Protein AF-A0A9E0RTX2-F1 (afdb_monomer_lite)

Secondary structure (DSSP, 8-state):
-HHHHHHHGGGHHHHHHHHHHHTSHHHHHHHHHHHHHHHHHHHHHTT----SHHHHHHHHHHHHHHHHHHHHHHH---HHHHHHHHHHHHHHHHHHHHHHHHHHHHHHHHHT-PPPPP-

Structure (mmCIF, N/CA/C/O backbone):
data_AF-A0A9E0RTX2-F1
#
_entry.id   AF-A0A9E0RTX2-F1
#
loop_
_atom_site.group_PDB
_atom_site.id
_atom_site.type_symbol
_atom_site.label_atom_id
_atom_site.label_alt_id
_atom_site.label_comp_id
_atom_site.label_asym_id
_atom_site.label_entity_id
_atom_site.label_seq_id
_atom_site.pdbx_PDB_ins_code
_atom_site.Cartn_x
_atom_site.Cartn_y
_atom_site.Cartn_z
_atom_site.occupancy
_atom_site.B_iso_or_equiv
_atom_site.auth_seq_id
_atom_site.auth_comp_id
_atom_site.auth_asym_id
_atom_site.auth_atom_id
_atom_site.pdbx_PDB_model_num
ATOM 1 N N . LEU A 1 1 ? -2.091 -9.284 0.863 1.00 85.94 1 LEU A N 1
ATOM 2 C CA . LEU A 1 1 ? -1.170 -8.325 0.191 1.00 85.94 1 LEU A CA 1
ATOM 3 C C . LEU A 1 1 ? -0.404 -8.941 -0.977 1.00 85.94 1 LEU A C 1
ATOM 5 O O . LEU A 1 1 ? -0.643 -8.514 -2.095 1.00 85.94 1 LEU A O 1
ATOM 9 N N . LYS A 1 2 ? 0.472 -9.936 -0.769 1.00 89.88 2 LYS A N 1
ATOM 10 C CA . LYS A 1 2 ? 1.251 -10.551 -1.866 1.00 89.88 2 LYS A CA 1
ATOM 11 C C . LYS A 1 2 ? 0.380 -11.098 -3.002 1.00 89.88 2 LYS A C 1
ATOM 13 O O . LYS A 1 2 ? 0.618 -10.783 -4.159 1.00 89.88 2 LYS A O 1
ATOM 18 N N . ALA A 1 3 ? -0.671 -11.845 -2.659 1.00 90.06 3 ALA A N 1
ATOM 19 C CA . ALA A 1 3 ? -1.628 -12.367 -3.636 1.00 90.06 3 ALA A CA 1
ATOM 20 C C . ALA A 1 3 ? -2.291 -11.250 -4.463 1.00 90.06 3 ALA A C 1
ATOM 22 O O . ALA A 1 3 ? -2.395 -11.354 -5.680 1.00 90.06 3 ALA A O 1
ATOM 23 N N . TRP A 1 4 ? -2.659 -10.145 -3.810 1.00 90.88 4 TRP A N 1
ATOM 24 C CA . TRP A 1 4 ? -3.208 -8.968 -4.480 1.00 90.88 4 TRP A CA 1
ATOM 25 C C . TRP A 1 4 ? -2.196 -8.314 -5.435 1.00 90.88 4 TRP A C 1
ATOM 27 O O . TRP A 1 4 ? -2.550 -8.019 -6.569 1.00 90.88 4 TRP A O 1
ATOM 37 N N . LEU A 1 5 ? -0.926 -8.157 -5.036 1.00 92.44 5 LEU A N 1
ATOM 38 C CA . LEU A 1 5 ? 0.123 -7.648 -5.935 1.00 92.44 5 LEU A CA 1
ATOM 39 C C . LEU A 1 5 ? 0.334 -8.562 -7.148 1.00 92.44 5 LEU A C 1
ATOM 41 O O . LEU A 1 5 ? 0.427 -8.073 -8.268 1.00 92.44 5 LEU A O 1
ATOM 45 N N . LYS A 1 6 ? 0.334 -9.884 -6.938 1.00 91.50 6 LYS A N 1
ATOM 46 C CA . LYS A 1 6 ? 0.452 -10.868 -8.022 1.00 91.50 6 LYS A CA 1
ATOM 47 C C . LYS A 1 6 ? -0.703 -10.757 -9.023 1.00 91.50 6 LYS A C 1
ATOM 49 O O . LYS A 1 6 ? -0.474 -10.839 -10.224 1.00 91.50 6 LYS A O 1
ATOM 54 N N . ALA A 1 7 ? -1.923 -10.504 -8.549 1.00 92.12 7 ALA A N 1
ATOM 55 C CA . ALA A 1 7 ? -3.081 -10.272 -9.415 1.00 92.12 7 ALA A CA 1
ATOM 56 C C . ALA A 1 7 ? -2.967 -8.976 -10.246 1.00 92.12 7 ALA A C 1
ATOM 58 O O . ALA A 1 7 ? -3.553 -8.875 -11.322 1.00 92.12 7 ALA A O 1
ATOM 59 N N . LEU A 1 8 ? -2.199 -7.989 -9.775 1.00 93.06 8 LEU A N 1
ATOM 60 C CA . LEU A 1 8 ? -1.959 -6.731 -10.486 1.00 93.06 8 LEU A CA 1
ATOM 61 C C . LEU A 1 8 ? -0.824 -6.804 -11.512 1.00 93.06 8 LEU A C 1
ATOM 63 O O . LEU A 1 8 ? -0.689 -5.880 -12.315 1.00 93.06 8 LEU A O 1
ATOM 67 N N . GLU A 1 9 ? -0.021 -7.868 -11.511 1.00 93.44 9 GLU A N 1
ATOM 68 C CA . GLU A 1 9 ? 1.162 -8.002 -12.368 1.00 93.44 9 GLU A CA 1
ATOM 69 C C . GLU A 1 9 ? 0.880 -7.780 -13.867 1.00 93.44 9 GLU A C 1
ATOM 71 O O . GLU A 1 9 ? 1.624 -7.010 -14.483 1.00 93.44 9 GLU A O 1
ATOM 76 N N . PRO A 1 10 ? -0.218 -8.309 -14.452 1.00 95.25 10 PRO A N 1
ATOM 77 C CA . PRO A 1 10 ? -0.558 -8.051 -15.856 1.00 95.25 10 PRO A CA 1
ATOM 78 C C . PRO A 1 10 ? -0.850 -6.573 -16.159 1.00 95.25 10 PRO A C 1
ATOM 80 O O . PRO A 1 10 ? -0.684 -6.118 -17.285 1.00 95.25 10 PRO A O 1
ATOM 83 N N . ASN A 1 11 ? -1.263 -5.801 -15.148 1.00 94.56 11 ASN A N 1
ATOM 84 C CA . ASN A 1 11 ? -1.743 -4.422 -15.276 1.00 94.56 11 ASN A CA 1
ATOM 85 C C . ASN A 1 11 ? -0.791 -3.395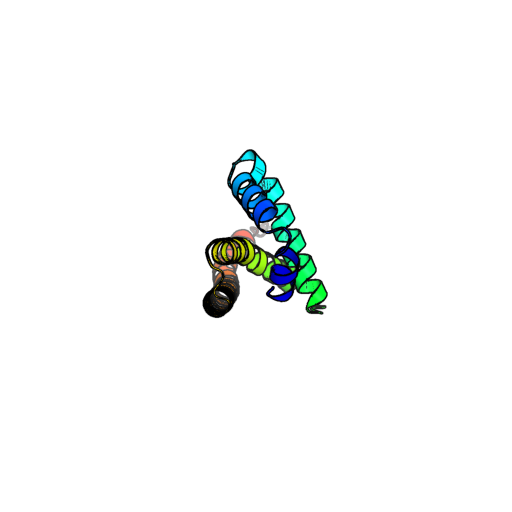 -14.641 1.00 94.56 11 ASN A C 1
ATOM 87 O O . ASN A 1 11 ? -1.189 -2.281 -14.292 1.00 94.56 11 ASN A O 1
ATOM 91 N N . ARG A 1 12 ? 0.487 -3.743 -14.482 1.00 93.38 12 ARG A N 1
ATOM 92 C CA . ARG A 1 12 ? 1.473 -2.941 -13.744 1.00 93.38 12 ARG A CA 1
ATOM 93 C C . ARG A 1 12 ? 1.631 -1.503 -14.242 1.00 93.38 12 ARG A C 1
ATOM 95 O O . ARG A 1 12 ? 1.753 -0.582 -13.436 1.00 93.38 12 ARG A O 1
ATOM 102 N N . GLU A 1 13 ? 1.580 -1.290 -15.553 1.00 93.75 13 GLU A N 1
ATOM 103 C CA . GLU A 1 13 ? 1.661 0.054 -16.139 1.00 93.75 13 GLU A CA 1
ATOM 104 C C . GLU A 1 13 ? 0.403 0.889 -15.853 1.00 93.75 13 GLU A C 1
ATOM 106 O O . GLU A 1 13 ? 0.489 2.083 -15.557 1.00 93.75 13 GLU A O 1
ATOM 111 N N . ALA A 1 14 ? -0.775 0.260 -15.849 1.00 94.81 14 ALA A N 1
ATOM 112 C CA . ALA A 1 14 ? -2.011 0.923 -15.445 1.00 94.81 14 ALA A CA 1
ATOM 113 C C . ALA A 1 14 ? -1.954 1.339 -13.966 1.00 94.81 14 ALA A C 1
ATOM 115 O O . ALA A 1 14 ? -2.330 2.464 -13.629 1.00 94.81 14 ALA A O 1
ATOM 116 N N . VAL A 1 15 ? -1.405 0.481 -13.096 1.00 94.19 15 VAL A N 1
ATOM 117 C CA . VAL A 1 15 ? -1.185 0.798 -11.675 1.00 94.19 15 VAL A CA 1
ATOM 118 C C . VAL A 1 15 ? -0.218 1.972 -11.511 1.00 94.19 15 VAL A C 1
ATOM 120 O O . VAL A 1 15 ? -0.497 2.875 -10.724 1.00 94.19 15 VAL A O 1
ATOM 123 N N . ARG A 1 16 ? 0.875 2.022 -12.285 1.00 94.62 16 ARG A N 1
ATOM 124 C CA . ARG A 1 16 ? 1.822 3.151 -12.277 1.00 94.62 16 ARG A CA 1
ATOM 125 C C . ARG A 1 16 ? 1.140 4.472 -12.629 1.00 94.62 16 ARG A C 1
ATOM 127 O O . ARG A 1 16 ? 1.269 5.446 -11.887 1.00 94.62 16 ARG A O 1
ATOM 134 N N . LYS A 1 17 ? 0.353 4.497 -13.708 1.00 94.00 17 LYS A N 1
ATOM 135 C CA . LYS A 1 17 ? -0.410 5.686 -14.128 1.00 94.00 17 LYS A CA 1
ATOM 136 C C . LYS A 1 17 ? -1.458 6.091 -13.092 1.00 94.00 17 LYS A C 1
ATOM 138 O O . LYS A 1 17 ? -1.604 7.275 -12.790 1.00 94.00 17 LYS A O 1
ATOM 143 N N . ALA A 1 18 ? -2.180 5.123 -12.529 1.00 92.12 18 ALA A N 1
ATOM 144 C CA . ALA A 1 18 ? -3.176 5.368 -11.489 1.00 92.12 18 ALA A CA 1
ATOM 145 C C . ALA A 1 18 ? -2.545 5.927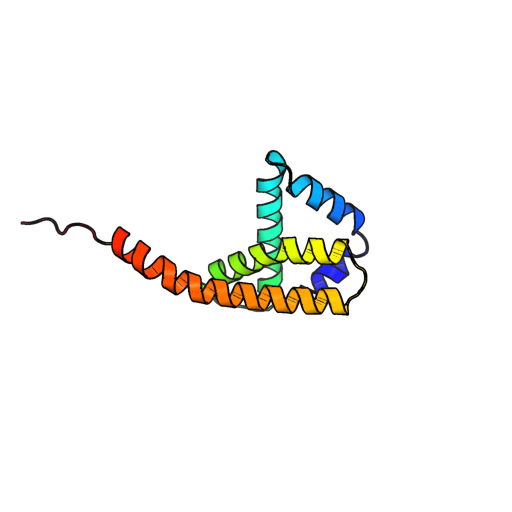 -10.206 1.00 92.12 18 ALA A C 1
ATOM 147 O O . ALA A 1 18 ? -3.121 6.820 -9.583 1.00 92.12 18 ALA A O 1
ATOM 148 N N . ALA A 1 19 ? -1.359 5.440 -9.835 1.00 91.69 19 ALA A N 1
ATOM 149 C CA . ALA A 1 19 ? -0.613 5.947 -8.696 1.00 91.69 19 ALA A CA 1
ATOM 150 C C . ALA A 1 19 ? -0.116 7.378 -8.930 1.00 91.69 19 ALA A C 1
ATOM 152 O O . ALA A 1 19 ? -0.333 8.230 -8.074 1.00 91.69 19 ALA A O 1
ATOM 153 N N . GLY A 1 20 ? 0.445 7.670 -10.110 1.00 92.69 20 GLY A N 1
ATOM 154 C CA . GLY A 1 20 ? 0.842 9.032 -10.484 1.00 92.69 20 GLY A CA 1
ATOM 155 C C . GLY A 1 20 ? -0.333 10.013 -10.438 1.00 92.69 20 GLY A C 1
ATOM 156 O O . GLY A 1 20 ? -0.241 11.063 -9.809 1.00 92.69 20 GLY A O 1
ATOM 157 N N . ARG A 1 21 ? -1.491 9.632 -10.998 1.00 91.62 21 ARG A N 1
ATOM 158 C CA . ARG A 1 21 ? -2.726 10.433 -10.899 1.00 91.62 21 ARG A CA 1
ATOM 159 C C . ARG A 1 21 ? -3.205 10.617 -9.461 1.00 91.62 21 ARG A C 1
ATOM 161 O O . ARG A 1 21 ? -3.793 11.644 -9.148 1.00 91.62 21 ARG A O 1
ATOM 168 N N . GLY A 1 22 ? -2.978 9.628 -8.602 1.00 89.81 22 GLY A N 1
ATOM 169 C CA . GLY A 1 22 ? -3.353 9.686 -7.193 1.00 89.81 22 GLY A CA 1
ATOM 170 C C . GLY A 1 22 ? -2.527 10.664 -6.359 1.00 89.81 22 GLY A C 1
ATOM 171 O O . GLY A 1 22 ? -2.994 11.066 -5.301 1.00 89.81 22 GLY A O 1
ATOM 172 N N . LEU A 1 23 ? -1.341 11.065 -6.828 1.00 89.06 23 LEU A N 1
ATOM 173 C CA . LEU A 1 23 ? -0.507 12.070 -6.160 1.00 89.06 23 LEU A CA 1
ATOM 174 C C . LEU A 1 23 ? -0.948 13.508 -6.463 1.00 89.06 23 LEU A C 1
ATOM 176 O O . LEU A 1 23 ? -0.540 14.433 -5.768 1.00 89.06 23 LEU A O 1
ATOM 180 N N . LEU A 1 24 ? -1.786 13.707 -7.484 1.00 93.06 24 LEU A N 1
ATOM 181 C CA . LEU A 1 24 ? -2.322 15.022 -7.824 1.00 93.06 24 LEU A CA 1
ATOM 182 C C . LEU A 1 24 ? -3.422 15.417 -6.823 1.00 93.06 24 LEU A C 1
ATOM 184 O O . LEU A 1 24 ? -4.241 14.559 -6.480 1.00 93.06 24 LEU A O 1
ATOM 188 N N . PRO A 1 25 ? -3.524 16.694 -6.405 1.00 88.31 25 PRO A N 1
ATOM 189 C CA . PRO A 1 25 ? -4.497 17.129 -5.397 1.00 88.31 25 PRO A CA 1
ATOM 190 C C . PRO A 1 25 ? -5.948 16.735 -5.716 1.00 88.31 25 PRO A C 1
ATOM 192 O O . PRO A 1 25 ? -6.671 16.248 -4.851 1.00 88.31 25 PRO A O 1
ATOM 195 N N . TRP A 1 26 ? -6.358 16.851 -6.982 1.00 90.94 26 TRP A N 1
ATOM 196 C CA . TRP A 1 26 ? -7.697 16.461 -7.447 1.00 90.94 26 TRP A CA 1
ATOM 197 C C . TRP A 1 26 ? -7.903 14.941 -7.535 1.00 90.94 26 TRP A C 1
ATOM 199 O O . TRP A 1 26 ? -9.028 14.452 -7.444 1.00 90.94 26 TRP A O 1
ATOM 209 N N . GLY A 1 27 ? -6.827 14.170 -7.705 1.00 88.62 27 GLY A N 1
ATOM 210 C CA . GLY A 1 27 ? -6.860 12.707 -7.759 1.00 88.62 27 GLY A CA 1
ATOM 211 C C . GLY A 1 27 ? -6.717 12.036 -6.391 1.00 88.62 27 GLY A C 1
ATOM 212 O O . GLY A 1 27 ? -7.108 10.872 -6.244 1.00 88.62 27 GLY A O 1
ATOM 213 N N . ALA A 1 28 ? -6.208 12.763 -5.393 1.00 88.00 28 ALA A N 1
ATOM 214 C CA . ALA A 1 28 ? -5.883 12.252 -4.066 1.00 88.00 28 ALA A CA 1
ATOM 215 C C . ALA A 1 28 ? -7.106 11.668 -3.349 1.00 88.00 28 ALA A C 1
ATOM 217 O O . ALA A 1 28 ? -7.057 10.539 -2.867 1.00 88.00 28 ALA A O 1
ATOM 218 N N . GLY A 1 29 ? -8.247 12.365 -3.359 1.00 91.50 29 GLY A N 1
ATOM 219 C CA . GLY A 1 29 ? -9.467 11.870 -2.709 1.00 91.50 29 GLY A CA 1
ATOM 220 C C . GLY A 1 29 ? -9.994 10.561 -3.316 1.00 91.50 29 GLY A C 1
ATOM 221 O O . GLY A 1 29 ? -10.452 9.668 -2.600 1.00 91.50 29 GLY A O 1
ATOM 222 N N . ALA A 1 30 ? -9.904 10.410 -4.640 1.00 90.69 30 ALA A N 1
ATOM 223 C CA . ALA A 1 30 ? -10.277 9.167 -5.314 1.00 90.69 30 ALA A CA 1
ATOM 224 C C . ALA A 1 30 ? -9.250 8.049 -5.058 1.00 90.69 30 ALA A C 1
ATOM 226 O O . ALA A 1 30 ? -9.626 6.885 -4.920 1.00 90.69 30 ALA A O 1
ATOM 227 N N . ALA A 1 31 ? -7.961 8.387 -4.969 1.00 90.06 31 ALA A N 1
ATOM 228 C CA . ALA A 1 31 ? -6.906 7.438 -4.631 1.00 90.06 31 ALA A CA 1
ATOM 229 C C . ALA A 1 31 ? -7.058 6.896 -3.206 1.00 90.06 31 ALA A C 1
ATOM 231 O O . ALA A 1 31 ? -7.010 5.682 -3.024 1.00 90.06 31 ALA A O 1
ATOM 232 N N . SER A 1 32 ? -7.336 7.761 -2.230 1.00 90.50 32 SER A N 1
ATOM 233 C CA . SER A 1 32 ? -7.587 7.362 -0.842 1.00 90.50 32 SER A CA 1
ATOM 234 C C . SER A 1 32 ? -8.771 6.404 -0.728 1.00 90.50 32 SER A C 1
ATOM 236 O O . SER A 1 32 ? -8.663 5.382 -0.056 1.00 90.50 32 SER A O 1
ATOM 238 N N . ARG A 1 33 ? -9.870 6.666 -1.452 1.00 92.12 33 ARG A N 1
ATOM 239 C CA . ARG A 1 33 ? -11.021 5.747 -1.511 1.00 92.12 33 ARG A CA 1
ATOM 240 C C . ARG A 1 33 ? -10.649 4.380 -2.086 1.00 92.12 33 ARG A C 1
ATOM 242 O O . ARG A 1 33 ? -10.993 3.367 -1.491 1.00 92.12 33 ARG A O 1
ATOM 249 N N . ARG A 1 34 ? -9.889 4.337 -3.188 1.00 92.50 34 ARG A N 1
ATOM 250 C CA . ARG A 1 34 ? -9.398 3.068 -3.759 1.00 92.50 34 ARG A CA 1
ATOM 251 C C . ARG A 1 34 ? -8.528 2.295 -2.771 1.00 92.50 34 ARG A C 1
ATOM 253 O O . ARG A 1 34 ? -8.696 1.091 -2.625 1.00 92.50 34 ARG A O 1
ATOM 260 N N . VAL A 1 35 ? -7.610 2.983 -2.093 1.00 92.69 35 VAL A N 1
ATOM 261 C CA . VAL A 1 35 ? -6.733 2.375 -1.084 1.00 92.69 35 VAL A CA 1
ATOM 262 C C . VAL A 1 35 ? -7.548 1.803 0.074 1.00 92.69 35 VAL A C 1
ATOM 264 O O . VAL A 1 35 ? -7.282 0.679 0.495 1.00 92.69 35 VAL A O 1
ATOM 267 N N . TRP A 1 36 ? -8.567 2.531 0.534 1.00 90.44 36 TRP A N 1
ATOM 268 C CA . TRP A 1 36 ? -9.473 2.064 1.579 1.00 90.44 36 TRP A CA 1
ATOM 269 C C . TRP A 1 36 ? -10.222 0.794 1.169 1.00 90.44 36 TRP A C 1
ATOM 271 O O . TRP A 1 36 ? -10.217 -0.179 1.917 1.00 90.44 36 TRP A O 1
ATOM 281 N N . SER A 1 37 ? -10.792 0.756 -0.041 1.00 91.12 37 SER A N 1
ATOM 282 C CA . SER A 1 37 ? -11.469 -0.438 -0.565 1.00 91.12 37 SER A CA 1
ATOM 283 C C . SER A 1 37 ? -10.527 -1.637 -0.699 1.00 91.12 37 SER A C 1
ATOM 285 O O . SER A 1 37 ? -10.912 -2.760 -0.404 1.00 91.12 37 SER A O 1
ATOM 287 N N . VAL A 1 38 ? -9.269 -1.422 -1.095 1.00 91.62 38 VAL A N 1
ATOM 288 C CA . VAL A 1 38 ? -8.269 -2.502 -1.135 1.00 91.62 38 VAL A CA 1
ATOM 289 C C . VAL A 1 38 ? -7.951 -3.011 0.271 1.00 91.62 38 VAL A C 1
ATOM 291 O O . VAL A 1 38 ? -7.847 -4.219 0.473 1.00 91.62 38 VAL A O 1
ATOM 294 N N . ALA A 1 39 ? -7.787 -2.113 1.245 1.00 90.25 39 ALA A N 1
ATOM 295 C CA . ALA A 1 39 ? -7.568 -2.509 2.632 1.00 90.25 39 ALA A CA 1
ATOM 296 C C . ALA A 1 39 ? -8.748 -3.326 3.174 1.00 90.25 39 ALA A C 1
ATOM 298 O O . ALA A 1 39 ? -8.525 -4.311 3.873 1.00 90.25 39 ALA A O 1
ATOM 299 N N . ASP A 1 40 ? -9.972 -2.930 2.822 1.00 88.25 40 ASP A N 1
ATOM 300 C CA . ASP A 1 40 ? -11.205 -3.641 3.150 1.00 88.25 40 ASP A CA 1
ATOM 301 C C . ASP A 1 40 ? -11.183 -5.081 2.615 1.00 88.25 40 ASP A C 1
ATOM 303 O O . ASP A 1 40 ? -11.171 -6.028 3.400 1.00 88.25 40 ASP A O 1
ATOM 307 N N . LEU A 1 41 ? -11.003 -5.234 1.299 1.00 88.38 41 LEU A N 1
ATOM 308 C CA . LEU A 1 41 ? -10.937 -6.534 0.621 1.00 88.38 41 LEU A CA 1
ATOM 309 C C . LEU A 1 41 ? -9.843 -7.448 1.185 1.00 88.38 41 LEU A C 1
ATOM 311 O O . LEU A 1 41 ? -10.029 -8.658 1.288 1.00 88.38 41 LEU A O 1
ATOM 315 N N . ILE A 1 42 ? -8.682 -6.893 1.546 1.00 86.44 42 ILE A N 1
ATOM 316 C CA . ILE A 1 42 ? -7.594 -7.681 2.140 1.00 86.44 42 ILE A CA 1
ATOM 317 C C . ILE A 1 42 ? -7.994 -8.212 3.519 1.00 86.44 42 ILE A C 1
ATOM 319 O O . ILE A 1 42 ? -7.650 -9.348 3.837 1.00 86.44 42 ILE A O 1
ATOM 323 N N . TRP A 1 43 ? -8.679 -7.408 4.332 1.00 81.75 43 TRP A N 1
ATOM 324 C CA . TRP A 1 43 ? -9.138 -7.829 5.656 1.00 81.75 43 TRP A CA 1
ATOM 325 C C . TRP A 1 43 ? -10.302 -8.820 5.579 1.00 81.75 43 TRP A C 1
ATOM 327 O O . TRP A 1 43 ? -10.306 -9.788 6.335 1.00 81.75 43 TRP A O 1
ATOM 337 N N . GLU A 1 44 ? -11.228 -8.631 4.636 1.00 83.75 44 GLU A N 1
ATOM 338 C CA . GLU A 1 44 ? -12.298 -9.596 4.349 1.00 83.75 44 GLU A CA 1
ATOM 339 C C . GLU A 1 44 ? -11.722 -10.945 3.906 1.00 83.75 44 GLU A C 1
ATOM 341 O O . GLU A 1 44 ? -12.063 -11.983 4.469 1.00 83.75 44 GLU A O 1
ATOM 346 N N . ALA A 1 45 ? -10.762 -10.936 2.976 1.00 82.31 45 ALA A N 1
ATOM 347 C CA . ALA A 1 45 ? -10.082 -12.150 2.525 1.00 82.31 45 ALA A CA 1
ATOM 348 C C . ALA A 1 45 ? -9.218 -12.811 3.615 1.00 82.31 45 ALA A C 1
ATOM 350 O O . ALA A 1 45 ? -8.945 -14.006 3.539 1.00 82.31 45 ALA A O 1
ATOM 351 N N . ALA A 1 46 ? -8.769 -12.051 4.619 1.00 77.56 46 ALA A N 1
ATOM 352 C CA . ALA A 1 46 ? -8.031 -12.582 5.765 1.00 77.56 46 ALA A CA 1
ATOM 353 C C . ALA A 1 46 ? -8.942 -13.233 6.826 1.00 77.56 46 ALA A C 1
ATOM 355 O O . ALA A 1 46 ? -8.424 -13.801 7.784 1.00 77.56 46 ALA A O 1
ATOM 356 N N . GLY A 1 47 ? -10.270 -13.155 6.668 1.00 70.25 47 GLY A N 1
ATOM 357 C CA . GLY A 1 47 ? -11.234 -13.768 7.584 1.00 70.25 47 GLY A CA 1
ATOM 358 C C . GLY A 1 47 ? -11.361 -13.062 8.937 1.00 70.25 47 GLY A C 1
ATOM 359 O O . GLY A 1 47 ? -11.841 -13.668 9.891 1.00 70.25 47 GLY A O 1
ATOM 360 N N . ASP A 1 48 ? -10.929 -11.801 9.053 1.00 62.56 48 ASP A N 1
ATOM 361 C CA . ASP A 1 48 ? -11.046 -11.046 10.305 1.00 62.56 48 ASP A CA 1
ATOM 362 C C . ASP A 1 48 ? -12.503 -10.608 10.521 1.00 62.56 48 ASP A C 1
ATOM 364 O O . ASP A 1 48 ? -12.994 -9.662 9.905 1.00 62.56 48 ASP A O 1
ATOM 368 N N . THR A 1 49 ? -13.200 -11.318 11.407 1.00 52.78 49 THR A N 1
ATOM 369 C CA . THR A 1 49 ? -14.603 -11.085 11.792 1.00 52.78 49 THR A CA 1
ATOM 370 C C . THR A 1 49 ? -14.768 -10.061 12.917 1.00 52.78 49 THR A C 1
ATOM 372 O O . THR A 1 49 ? -15.880 -9.856 13.402 1.00 52.78 49 THR A O 1
ATOM 375 N N . ALA A 1 50 ? -13.689 -9.392 13.344 1.00 51.47 50 ALA A N 1
ATOM 376 C CA . ALA A 1 50 ? -13.743 -8.398 14.412 1.00 51.47 50 ALA A CA 1
ATOM 377 C C . ALA A 1 50 ? -14.699 -7.241 14.050 1.00 51.47 50 ALA A C 1
ATOM 379 O O . ALA A 1 50 ? -14.432 -6.488 13.112 1.00 51.47 50 ALA A O 1
ATOM 380 N N . GLN A 1 51 ? -15.796 -7.081 14.799 1.00 47.97 51 GLN A N 1
ATOM 381 C CA . GLN A 1 51 ? -16.815 -6.041 14.570 1.00 47.97 51 GLN A CA 1
ATOM 382 C C . GLN A 1 51 ? -16.543 -4.713 15.312 1.00 47.97 51 GLN A C 1
ATOM 384 O O . GLN A 1 51 ? -17.267 -3.741 15.113 1.00 47.97 51 GLN A O 1
ATOM 389 N N . ASP A 1 52 ? -15.472 -4.630 16.107 1.00 54.25 52 ASP A N 1
ATOM 390 C CA . ASP A 1 52 ? -15.226 -3.501 17.019 1.00 54.25 52 ASP A CA 1
ATOM 391 C C . ASP A 1 52 ? -14.379 -2.358 16.422 1.00 54.25 52 ASP A C 1
ATOM 393 O O . ASP A 1 52 ? -13.910 -2.420 15.284 1.00 54.25 52 ASP A O 1
ATOM 397 N N . TYR A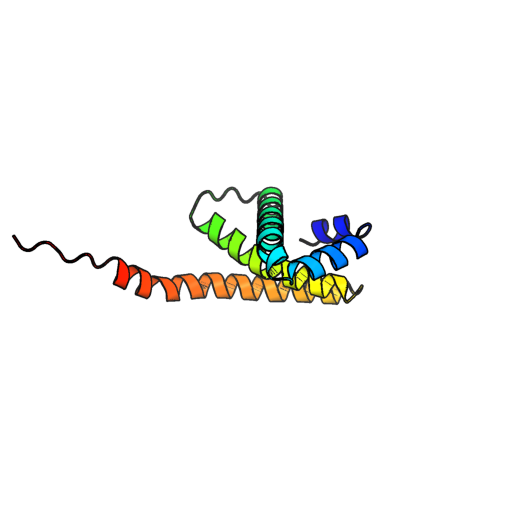 1 53 ? -14.092 -1.332 17.242 1.00 49.53 53 TYR A N 1
ATOM 398 C CA . TYR A 1 53 ? -13.134 -0.228 17.003 1.00 49.53 53 TYR A CA 1
ATOM 399 C C . TYR A 1 53 ? -11.819 -0.690 16.337 1.00 49.53 53 TYR A C 1
ATOM 401 O O . TYR A 1 53 ? -11.250 -0.004 15.484 1.00 49.53 53 TYR A O 1
ATOM 409 N N . ASN A 1 54 ? -11.393 -1.918 16.645 1.00 65.25 54 ASN A N 1
ATOM 410 C CA . ASN A 1 54 ? -10.245 -2.590 16.046 1.00 65.25 54 ASN A CA 1
ATOM 411 C C . ASN A 1 54 ? -10.338 -2.703 14.505 1.00 65.25 54 ASN A C 1
ATOM 413 O O . ASN A 1 54 ? -9.321 -2.579 13.828 1.00 65.25 54 ASN A O 1
ATOM 417 N N . ARG A 1 55 ? -11.536 -2.864 13.923 1.00 68.88 55 ARG A N 1
ATOM 418 C CA . ARG A 1 55 ? -11.771 -2.999 12.471 1.00 68.88 55 ARG A CA 1
ATOM 419 C C . ARG A 1 55 ? -11.382 -1.738 11.704 1.00 68.88 55 ARG A C 1
ATOM 421 O O . ARG A 1 55 ? -10.652 -1.816 10.715 1.00 68.88 55 ARG A O 1
ATOM 428 N N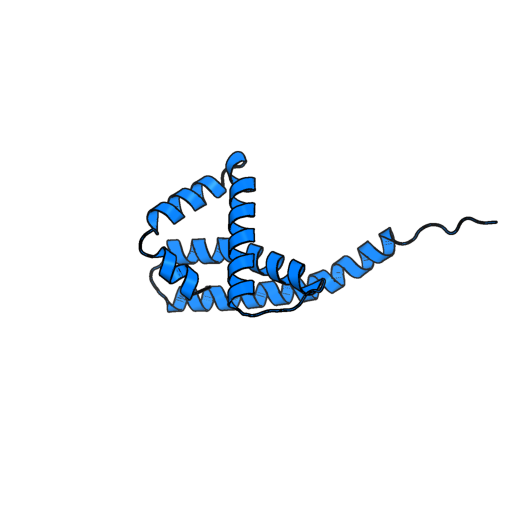 . GLN A 1 56 ? -11.825 -0.567 12.166 1.00 73.31 56 GLN A N 1
ATOM 429 C CA . GLN A 1 56 ? -11.501 0.703 11.506 1.00 73.31 56 GLN A CA 1
ATOM 430 C C . GLN A 1 56 ? -10.022 1.060 11.672 1.00 73.31 56 GLN A C 1
ATOM 432 O O . GLN A 1 56 ? -9.378 1.459 10.702 1.00 73.31 56 GLN A O 1
ATOM 437 N N . THR A 1 57 ? -9.448 0.836 12.859 1.00 77.19 57 THR A N 1
ATOM 438 C CA . THR A 1 57 ? -8.016 1.066 13.095 1.00 77.19 57 THR A CA 1
ATOM 439 C C . THR A 1 57 ? -7.147 0.147 12.235 1.00 77.19 57 THR A C 1
ATOM 441 O O . THR A 1 57 ? -6.228 0.624 11.570 1.00 77.19 57 THR A O 1
ATOM 444 N N . LYS A 1 58 ? -7.458 -1.152 12.161 1.00 79.38 58 LYS A N 1
ATOM 445 C CA . LYS A 1 58 ? -6.755 -2.118 11.300 1.00 79.38 58 LYS A CA 1
ATOM 446 C C . LYS A 1 58 ? -6.804 -1.727 9.818 1.00 79.38 58 LYS A C 1
ATOM 448 O O . LYS A 1 58 ? -5.787 -1.812 9.123 1.00 79.38 58 LYS A O 1
ATOM 453 N N . ARG A 1 59 ? -7.958 -1.257 9.331 1.00 83.19 59 ARG A N 1
ATOM 454 C CA . ARG A 1 59 ? -8.129 -0.768 7.948 1.00 83.19 59 ARG A CA 1
ATOM 455 C C . ARG A 1 59 ? -7.364 0.518 7.686 1.00 83.19 59 ARG A C 1
ATOM 457 O O . ARG A 1 59 ? -6.707 0.621 6.652 1.00 83.19 59 ARG A O 1
ATOM 464 N N . ALA A 1 60 ? -7.391 1.463 8.622 1.00 84.50 60 ALA A N 1
ATOM 465 C CA . ALA A 1 60 ? -6.635 2.707 8.521 1.00 84.50 60 ALA A CA 1
ATOM 466 C C . ALA A 1 60 ? -5.123 2.444 8.477 1.00 84.50 60 ALA A C 1
ATOM 468 O O . ALA A 1 60 ? -4.422 2.970 7.612 1.00 84.50 60 ALA A O 1
ATOM 469 N N . LEU A 1 61 ? -4.628 1.559 9.344 1.00 86.19 61 LEU A N 1
ATOM 470 C CA . LEU A 1 61 ? -3.224 1.150 9.371 1.00 86.19 61 LEU A CA 1
ATOM 471 C C . LEU A 1 61 ? -2.793 0.478 8.066 1.00 86.19 61 LEU A C 1
ATOM 473 O O . LEU A 1 61 ? -1.741 0.809 7.520 1.00 86.19 61 LEU A O 1
ATOM 477 N N . LEU A 1 62 ? -3.614 -0.428 7.530 1.00 87.50 62 LEU A N 1
ATOM 478 C CA . LEU A 1 62 ? -3.321 -1.080 6.256 1.00 87.50 62 LEU A CA 1
ATOM 479 C C . LEU A 1 62 ? -3.380 -0.086 5.084 1.00 87.50 62 LEU A C 1
ATOM 481 O O . LEU A 1 62 ? -2.503 -0.105 4.218 1.00 87.50 62 LEU A O 1
ATOM 485 N N . SER A 1 63 ? -4.344 0.838 5.100 1.00 89.00 63 SER A N 1
ATOM 486 C CA . SER A 1 63 ? -4.464 1.921 4.116 1.00 89.00 63 SER A CA 1
ATOM 487 C C . SER A 1 63 ? -3.229 2.825 4.098 1.00 89.00 63 SER A C 1
ATOM 489 O O . SER A 1 63 ? -2.781 3.228 3.030 1.00 89.00 63 SER A O 1
ATOM 491 N N . ALA A 1 64 ? -2.605 3.082 5.251 1.00 87.88 64 ALA A N 1
ATOM 492 C CA . ALA A 1 64 ? -1.350 3.835 5.327 1.00 87.88 64 ALA A CA 1
ATOM 493 C C . ALA A 1 64 ? -0.134 3.069 4.753 1.00 87.88 64 ALA A C 1
ATOM 495 O O . ALA A 1 64 ? 0.872 3.669 4.362 1.00 87.88 64 ALA A O 1
ATOM 496 N N . VAL A 1 65 ? -0.200 1.736 4.700 1.00 92.31 65 VAL A N 1
ATOM 497 C CA . VAL A 1 65 ? 0.893 0.866 4.233 1.00 92.31 65 VAL A CA 1
ATOM 498 C C . VAL A 1 65 ? 0.821 0.618 2.725 1.00 92.31 65 VAL A C 1
ATOM 500 O O . VAL A 1 65 ? 1.863 0.617 2.064 1.00 92.31 65 VAL A O 1
ATOM 503 N N . ILE A 1 66 ? -0.386 0.438 2.176 1.00 93.31 66 ILE A N 1
ATOM 504 C CA . ILE A 1 66 ? -0.617 0.053 0.773 1.00 93.31 66 ILE A CA 1
ATOM 505 C C . ILE A 1 66 ? 0.113 0.961 -0.234 1.00 93.31 66 ILE A C 1
ATOM 507 O O . ILE A 1 66 ? 0.838 0.411 -1.064 1.00 93.31 66 ILE A O 1
ATOM 511 N N . PRO A 1 67 ? 0.024 2.308 -0.180 1.00 93.00 67 PRO A N 1
ATOM 512 C CA . PRO A 1 67 ? 0.698 3.170 -1.155 1.00 93.00 67 PRO A CA 1
ATOM 513 C C . PRO A 1 67 ? 2.214 2.952 -1.190 1.00 93.00 67 PRO A C 1
ATOM 515 O O . PRO A 1 67 ? 2.803 2.844 -2.263 1.00 93.00 67 PRO A O 1
ATOM 518 N N . SER A 1 68 ? 2.841 2.804 -0.018 1.00 94.12 68 SER A N 1
ATOM 519 C CA . SER A 1 68 ? 4.280 2.534 0.107 1.00 94.12 68 SER A CA 1
ATOM 520 C C . SER A 1 68 ? 4.659 1.184 -0.504 1.00 94.12 68 SER A C 1
ATOM 522 O O . SER A 1 68 ? 5.670 1.078 -1.198 1.00 94.12 68 SER A O 1
ATOM 524 N N . VAL A 1 69 ? 3.841 0.155 -0.266 1.00 95.06 69 VAL A N 1
ATOM 525 C CA . VAL A 1 69 ? 4.050 -1.186 -0.828 1.00 95.06 69 VAL A CA 1
ATOM 526 C C . VAL A 1 69 ? 3.905 -1.169 -2.347 1.00 95.06 69 VAL A C 1
ATOM 528 O O . VAL A 1 69 ? 4.767 -1.714 -3.029 1.00 95.06 69 VAL A O 1
ATOM 531 N N . VAL A 1 70 ? 2.878 -0.499 -2.881 1.00 94.81 70 VAL A N 1
ATOM 532 C CA . VAL A 1 70 ? 2.683 -0.342 -4.332 1.00 94.81 70 VAL A CA 1
ATOM 533 C C . VAL A 1 70 ? 3.860 0.401 -4.954 1.00 94.81 70 VAL A C 1
ATOM 535 O O . VAL A 1 70 ? 4.374 -0.038 -5.978 1.00 94.81 70 VAL A O 1
ATOM 538 N N . MET A 1 71 ? 4.343 1.480 -4.328 1.00 94.38 71 MET A N 1
ATOM 539 C CA . MET A 1 71 ? 5.528 2.192 -4.810 1.00 94.38 71 MET A CA 1
ATOM 540 C C . MET A 1 71 ? 6.754 1.283 -4.830 1.00 94.38 71 MET A C 1
ATOM 542 O O . MET A 1 71 ? 7.399 1.176 -5.868 1.00 94.38 71 MET A O 1
ATOM 546 N N . ARG A 1 72 ? 7.064 0.579 -3.733 1.00 95.25 72 ARG A N 1
ATOM 547 C CA . ARG A 1 72 ? 8.188 -0.371 -3.711 1.00 95.25 72 ARG A CA 1
ATOM 548 C C . ARG A 1 72 ? 8.039 -1.420 -4.809 1.00 95.25 72 ARG A C 1
ATOM 550 O O . ARG A 1 72 ? 8.988 -1.627 -5.558 1.00 95.25 72 ARG A O 1
ATOM 557 N N . TRP A 1 73 ? 6.860 -2.028 -4.914 1.00 96.00 73 TRP A N 1
ATOM 558 C CA . TRP A 1 73 ? 6.565 -3.028 -5.930 1.00 96.00 73 TRP A CA 1
ATOM 559 C C . TRP A 1 73 ? 6.766 -2.465 -7.330 1.00 96.00 73 TRP A C 1
ATOM 561 O O . TRP A 1 73 ? 7.417 -3.131 -8.106 1.00 96.00 73 TRP A O 1
ATOM 571 N N . LEU A 1 74 ? 6.342 -1.239 -7.656 1.00 95.00 74 LEU A N 1
ATOM 572 C CA . LEU A 1 74 ? 6.525 -0.651 -8.992 1.00 95.00 74 LEU A CA 1
ATOM 573 C C . LEU A 1 74 ? 7.994 -0.429 -9.395 1.00 95.00 74 LEU A C 1
ATOM 575 O O . LEU A 1 74 ? 8.284 -0.487 -10.595 1.00 95.00 74 LEU A O 1
ATOM 579 N N . HIS A 1 75 ? 8.889 -0.191 -8.430 1.00 94.25 75 HIS A N 1
ATOM 580 C CA . HIS A 1 75 ? 10.298 0.161 -8.663 1.00 94.25 75 HIS A CA 1
ATOM 581 C C . HIS A 1 75 ? 11.255 -1.037 -8.698 1.00 94.25 75 HIS A C 1
ATOM 583 O O . HIS A 1 75 ? 12.388 -0.882 -9.138 1.00 94.25 75 HIS A O 1
ATOM 589 N N . THR A 1 76 ? 10.836 -2.223 -8.249 1.00 93.81 76 THR A N 1
ATOM 590 C CA . THR A 1 76 ? 11.682 -3.425 -8.296 1.00 93.81 76 THR A CA 1
ATOM 591 C C . THR A 1 76 ? 10.894 -4.669 -8.705 1.00 93.81 76 THR A C 1
ATOM 593 O O . THR A 1 76 ? 9.673 -4.727 -8.560 1.00 93.81 76 THR A O 1
ATOM 596 N N . ARG A 1 77 ? 11.596 -5.662 -9.253 1.00 92.38 77 ARG A N 1
ATOM 597 C CA . ARG A 1 77 ? 11.081 -7.022 -9.490 1.00 92.38 77 ARG A CA 1
ATOM 598 C C . ARG A 1 77 ? 11.586 -8.020 -8.443 1.00 92.38 77 ARG A C 1
ATOM 600 O O . ARG A 1 77 ? 11.154 -9.161 -8.453 1.00 92.38 77 ARG A O 1
ATOM 607 N N . ASP A 1 78 ? 12.475 -7.586 -7.552 1.00 94.75 78 ASP A N 1
ATOM 608 C CA . ASP A 1 78 ? 13.005 -8.409 -6.469 1.00 94.75 78 ASP A CA 1
ATOM 609 C C . ASP A 1 78 ? 11.919 -8.669 -5.413 1.00 94.75 78 ASP A C 1
ATOM 611 O O . ASP A 1 78 ? 11.543 -7.780 -4.637 1.00 94.75 78 ASP A O 1
ATOM 615 N N . GLU A 1 79 ? 11.417 -9.904 -5.399 1.00 91.88 79 GLU A N 1
ATOM 616 C CA . GLU A 1 79 ? 10.395 -10.362 -4.461 1.00 91.88 79 GLU A CA 1
ATOM 617 C C . GLU A 1 79 ? 10.866 -10.294 -3.006 1.00 91.88 79 GLU A C 1
ATOM 619 O O . GLU A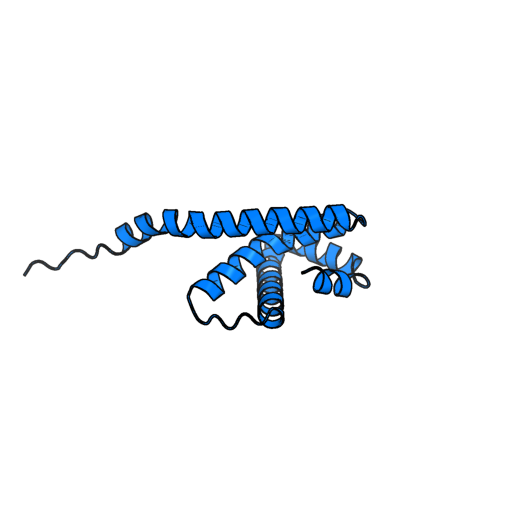 1 79 ? 10.092 -9.885 -2.138 1.00 91.88 79 GLU A O 1
ATOM 624 N N . ALA A 1 80 ? 12.136 -10.606 -2.727 1.00 93.69 80 ALA A N 1
ATOM 625 C CA . ALA A 1 80 ? 12.673 -10.581 -1.370 1.00 93.69 80 ALA A CA 1
ATOM 626 C C . ALA A 1 80 ? 12.714 -9.146 -0.826 1.00 93.69 80 ALA A C 1
ATOM 628 O O . ALA A 1 80 ? 12.325 -8.890 0.320 1.00 93.69 80 ALA A O 1
ATOM 629 N N . ALA A 1 81 ? 13.100 -8.178 -1.663 1.00 93.25 81 ALA A N 1
ATOM 630 C CA . ALA A 1 81 ? 13.060 -6.763 -1.297 1.00 93.25 81 ALA A CA 1
ATOM 631 C C . ALA A 1 81 ? 11.628 -6.253 -1.055 1.00 93.25 81 ALA A C 1
ATOM 633 O O . ALA A 1 81 ? 11.408 -5.427 -0.157 1.00 93.25 81 ALA A O 1
ATOM 634 N N . ILE A 1 82 ? 10.653 -6.720 -1.841 1.00 94.19 82 ILE A N 1
ATOM 635 C CA . ILE A 1 82 ? 9.233 -6.378 -1.666 1.00 94.19 82 ILE A CA 1
ATOM 636 C C . ILE A 1 82 ? 8.703 -6.972 -0.358 1.00 94.19 82 ILE A C 1
ATOM 638 O O . ILE A 1 82 ? 8.112 -6.242 0.443 1.00 94.19 82 ILE A O 1
ATOM 642 N N . ASP A 1 83 ? 8.971 -8.248 -0.097 1.00 92.44 83 ASP A N 1
ATOM 643 C CA . ASP A 1 83 ? 8.536 -8.951 1.110 1.00 92.44 83 ASP A CA 1
ATOM 644 C C . ASP A 1 83 ? 9.123 -8.315 2.374 1.00 92.44 83 ASP A C 1
ATOM 646 O O . ASP A 1 83 ? 8.390 -7.967 3.306 1.00 92.44 83 ASP A O 1
ATOM 650 N N . ALA A 1 84 ? 10.431 -8.045 2.379 1.00 94.75 84 ALA A N 1
ATOM 651 C CA . ALA A 1 84 ? 11.093 -7.356 3.482 1.00 94.75 84 ALA A CA 1
ATOM 652 C C . ALA A 1 84 ? 10.507 -5.953 3.722 1.00 94.75 84 ALA A C 1
ATOM 654 O O . ALA A 1 84 ? 10.390 -5.492 4.865 1.00 94.75 84 ALA A O 1
ATOM 655 N N . HIS A 1 85 ? 10.119 -5.250 2.653 1.00 94.00 85 HIS A N 1
ATOM 656 C CA . HIS A 1 85 ? 9.461 -3.953 2.767 1.00 94.00 85 HIS A CA 1
ATOM 657 C C . HIS A 1 85 ? 8.058 -4.071 3.372 1.00 94.00 85 HIS A C 1
ATOM 659 O O . HIS A 1 85 ? 7.745 -3.318 4.296 1.00 94.00 85 HIS A O 1
ATOM 665 N N . ILE A 1 86 ? 7.244 -5.026 2.910 1.00 93.38 86 ILE A N 1
ATOM 666 C CA . ILE A 1 86 ? 5.908 -5.294 3.458 1.00 93.38 86 ILE A CA 1
ATOM 667 C C . ILE A 1 86 ? 6.008 -5.574 4.960 1.00 93.38 86 ILE A C 1
ATOM 669 O O . ILE A 1 86 ? 5.357 -4.888 5.749 1.00 93.38 86 ILE A O 1
ATOM 673 N N . MET A 1 87 ? 6.878 -6.503 5.369 1.00 91.50 87 MET A N 1
ATOM 674 C CA . MET A 1 87 ? 7.046 -6.878 6.778 1.00 91.50 87 MET A CA 1
ATOM 675 C C . MET A 1 87 ? 7.443 -5.686 7.653 1.00 91.50 87 MET A C 1
ATOM 677 O O . MET A 1 87 ? 6.859 -5.458 8.716 1.00 91.50 87 MET A O 1
ATOM 681 N N . ARG A 1 88 ? 8.387 -4.860 7.184 1.00 92.81 88 ARG A N 1
ATOM 682 C CA . ARG A 1 88 ? 8.803 -3.647 7.901 1.00 92.81 88 ARG A CA 1
ATOM 683 C C . ARG A 1 88 ? 7.656 -2.649 8.059 1.00 92.81 88 ARG A C 1
ATOM 685 O O . ARG A 1 88 ? 7.499 -2.079 9.138 1.00 92.81 88 ARG A O 1
ATOM 692 N N . ARG A 1 89 ? 6.861 -2.424 7.010 1.00 90.19 89 ARG A N 1
ATOM 693 C CA . ARG A 1 89 ? 5.746 -1.463 7.046 1.00 90.19 89 ARG A CA 1
ATOM 694 C C . ARG A 1 89 ? 4.589 -1.953 7.909 1.00 90.19 89 ARG A C 1
ATOM 696 O O . ARG A 1 89 ? 4.043 -1.153 8.660 1.00 90.19 89 ARG A O 1
ATOM 703 N N . LEU A 1 90 ? 4.276 -3.247 7.879 1.00 88.25 90 LEU A N 1
ATOM 704 C CA . LEU A 1 90 ? 3.286 -3.841 8.781 1.00 88.25 90 LEU A CA 1
ATOM 705 C C . LEU A 1 90 ? 3.717 -3.704 10.247 1.00 88.25 90 LEU A C 1
ATOM 707 O O . LEU A 1 90 ? 2.935 -3.231 11.068 1.00 88.25 90 LEU A O 1
ATOM 711 N N . LYS A 1 91 ? 4.986 -3.995 10.565 1.00 87.12 91 LYS A N 1
ATOM 712 C CA . LYS A 1 91 ? 5.532 -3.795 11.919 1.00 87.12 91 LYS A CA 1
ATOM 713 C C . LYS A 1 91 ? 5.440 -2.332 12.370 1.00 87.12 91 LYS A C 1
ATOM 715 O O . LYS A 1 91 ? 5.064 -2.057 13.508 1.00 87.12 91 LYS A O 1
ATOM 720 N N . GLN A 1 92 ? 5.758 -1.385 11.484 1.00 87.44 92 GLN A N 1
ATOM 721 C CA . GLN A 1 92 ? 5.614 0.049 11.766 1.00 87.44 92 GLN A CA 1
ATOM 722 C C . GLN A 1 92 ? 4.151 0.441 11.998 1.00 87.44 92 GLN A C 1
ATOM 724 O O . GLN A 1 92 ? 3.866 1.167 12.946 1.00 87.44 92 GLN A O 1
ATOM 729 N N . ALA A 1 93 ? 3.225 -0.068 11.185 1.00 84.94 93 ALA A N 1
ATOM 730 C CA . ALA A 1 93 ? 1.800 0.202 11.325 1.00 84.94 93 ALA A CA 1
ATOM 731 C C . ALA A 1 93 ? 1.242 -0.343 12.649 1.00 84.94 93 ALA A C 1
ATOM 733 O O . ALA A 1 93 ? 0.550 0.376 13.363 1.00 84.94 93 ALA A O 1
ATOM 734 N N . MET A 1 94 ? 1.617 -1.562 13.045 1.00 81.81 94 MET A N 1
ATOM 735 C CA . MET A 1 94 ? 1.249 -2.113 14.354 1.00 81.81 94 MET A CA 1
ATOM 736 C C . MET A 1 94 ? 1.760 -1.241 15.507 1.00 81.81 94 MET A C 1
ATOM 738 O O . MET A 1 94 ? 1.005 -0.942 16.431 1.00 81.81 94 MET A O 1
ATOM 742 N N . LYS A 1 95 ? 3.017 -0.778 15.432 1.00 82.31 95 LYS A N 1
ATOM 743 C CA . LYS A 1 95 ? 3.588 0.134 16.434 1.00 82.31 95 LYS A CA 1
ATOM 744 C C . LYS A 1 95 ? 2.823 1.460 16.485 1.00 82.31 95 LYS A C 1
ATOM 746 O O . LYS A 1 95 ? 2.505 1.928 17.571 1.00 82.31 95 LYS A O 1
ATOM 751 N N . LEU A 1 96 ? 2.478 2.036 15.331 1.00 77.62 96 LEU A N 1
ATOM 752 C CA . LEU A 1 96 ? 1.673 3.259 15.252 1.00 77.62 96 LEU A CA 1
ATOM 753 C C . LEU A 1 96 ? 0.271 3.070 15.840 1.00 77.62 96 LEU A C 1
ATOM 755 O O . LEU A 1 96 ? -0.192 3.951 16.555 1.00 77.62 96 LEU A O 1
ATOM 759 N N . GLY A 1 97 ? -0.376 1.925 15.612 1.00 74.19 97 GLY A N 1
ATOM 760 C CA . GLY A 1 97 ? -1.657 1.592 16.242 1.00 74.19 97 GLY A CA 1
ATOM 761 C C . GLY A 1 97 ? -1.567 1.549 17.769 1.00 74.19 97 GLY A C 1
ATOM 762 O O . GLY A 1 97 ? -2.381 2.160 18.458 1.00 74.19 97 GLY A O 1
ATOM 763 N N . GLN A 1 98 ? -0.532 0.893 18.303 1.00 73.06 98 GLN A N 1
ATOM 764 C CA . GLN A 1 98 ? -0.284 0.818 19.749 1.00 73.06 98 GLN A CA 1
ATOM 765 C C . GLN A 1 98 ? 0.036 2.188 20.364 1.00 73.06 98 GLN A C 1
ATOM 767 O O . GLN A 1 98 ? -0.427 2.505 21.459 1.00 73.06 98 GLN A O 1
ATOM 772 N N . THR A 1 99 ? 0.833 3.009 19.676 1.00 65.12 99 THR A N 1
ATOM 773 C CA . THR A 1 99 ? 1.211 4.346 20.149 1.00 65.12 99 THR A CA 1
ATOM 774 C C . THR A 1 99 ? 0.056 5.342 20.028 1.00 65.12 99 THR A C 1
ATOM 776 O O . THR A 1 99 ? -0.162 6.121 20.951 1.00 65.12 99 THR A O 1
ATOM 779 N N . GLY A 1 100 ? -0.728 5.290 18.948 1.00 60.94 100 GLY A N 1
ATOM 780 C CA . GLY A 1 100 ? -1.889 6.156 18.729 1.00 60.94 100 GLY A CA 1
ATOM 781 C C . GLY A 1 100 ? -2.968 5.983 19.799 1.00 60.94 100 GLY A C 1
ATOM 782 O O . GLY A 1 100 ? -3.497 6.979 20.285 1.00 60.94 100 GLY A O 1
ATOM 783 N N . GLY A 1 101 ? -3.212 4.749 20.259 1.00 60.59 101 GLY A N 1
ATOM 784 C CA . GLY A 1 101 ? -4.100 4.490 21.400 1.00 60.59 101 GLY A CA 1
ATOM 785 C C . GLY A 1 101 ? -3.634 5.155 22.704 1.00 60.59 101 GLY A C 1
ATOM 786 O O . GLY A 1 101 ? -4.458 5.613 23.489 1.00 60.59 101 GLY A O 1
ATOM 787 N N . LYS A 1 102 ? -2.317 5.289 22.911 1.00 59.81 102 LYS A N 1
ATOM 788 C CA . LYS A 1 102 ? -1.741 5.983 24.078 1.00 59.81 102 LYS A CA 1
ATOM 789 C C . LYS A 1 102 ? -1.752 7.510 23.940 1.00 59.81 102 LYS A C 1
ATOM 791 O O . LYS A 1 102 ? -1.839 8.201 24.946 1.00 59.81 102 LYS A O 1
ATOM 796 N N . LEU A 1 103 ? -1.659 8.030 22.715 1.00 59.12 103 LEU A N 1
ATOM 797 C CA . LEU A 1 103 ? -1.571 9.467 22.413 1.00 59.12 103 LEU A CA 1
ATOM 798 C C . LEU A 1 103 ? -2.943 10.150 22.326 1.00 59.12 103 LEU A C 1
ATOM 800 O O . LEU A 1 103 ? -3.091 11.294 22.746 1.00 59.12 103 LEU A O 1
ATOM 804 N N . LEU A 1 104 ? -3.953 9.442 21.812 1.00 59.34 104 LEU A N 1
ATOM 805 C CA . LEU A 1 104 ? -5.325 9.945 21.720 1.00 59.34 104 LEU A CA 1
ATOM 806 C C . LEU A 1 104 ? -6.084 9.844 23.047 1.00 59.34 104 LEU A C 1
ATOM 808 O O . LEU A 1 104 ? -7.001 10.628 23.256 1.00 59.34 104 LEU A O 1
ATOM 812 N N . GLY A 1 105 ? -5.698 8.945 23.959 1.00 60.97 105 GLY A N 1
ATOM 813 C CA . GLY A 1 105 ? -6.329 8.811 25.281 1.00 60.97 105 GLY A CA 1
ATOM 814 C C . GLY A 1 105 ? -6.362 10.120 26.091 1.00 60.97 105 GLY A C 1
ATOM 815 O O . GLY A 1 105 ? -7.443 10.537 26.504 1.00 60.97 105 GLY A O 1
ATOM 816 N N . PRO A 1 106 ? -5.227 10.825 26.260 1.00 64.38 106 PRO A N 1
ATOM 817 C CA . PRO A 1 106 ? -5.181 12.118 26.943 1.00 64.38 106 PRO A CA 1
ATOM 818 C C . PRO A 1 106 ? -6.025 13.197 26.252 1.00 64.38 106 PRO A C 1
ATOM 820 O O . PRO A 1 106 ? -6.777 13.906 26.916 1.00 64.38 106 PRO A O 1
ATOM 823 N N . VAL A 1 107 ? -5.959 13.288 24.920 1.00 64.94 107 VAL A N 1
ATOM 824 C CA . VAL A 1 107 ? -6.688 14.299 24.132 1.00 64.94 107 VAL A CA 1
ATOM 825 C C . VAL A 1 107 ? -8.197 14.057 24.171 1.00 64.94 107 VAL A C 1
ATOM 827 O O . VAL A 1 107 ? -8.965 14.990 24.394 1.00 64.94 107 VAL A O 1
ATOM 830 N N . LEU A 1 108 ? -8.628 12.803 24.030 1.00 63.66 108 LEU A N 1
ATOM 831 C CA . LEU A 1 108 ? -10.032 12.416 24.161 1.00 63.66 108 LEU A CA 1
ATOM 832 C C . LEU A 1 108 ? -10.545 12.668 25.584 1.00 63.66 108 LEU A C 1
ATOM 834 O O . LEU A 1 108 ? -11.637 13.201 25.729 1.00 63.66 108 LEU A O 1
ATOM 838 N N . SER A 1 109 ? -9.744 12.384 26.620 1.00 66.81 109 SER A N 1
ATOM 839 C CA . SER A 1 109 ? -10.118 12.662 28.018 1.00 66.81 109 SER A CA 1
ATOM 840 C C . SER A 1 109 ? -10.220 14.159 28.340 1.00 66.81 109 SER A C 1
ATOM 842 O O . SER A 1 109 ? -11.032 14.564 29.171 1.00 66.81 109 SER A O 1
ATOM 844 N N . ALA A 1 110 ? -9.418 14.991 27.669 1.00 69.88 110 ALA A N 1
ATOM 845 C CA . ALA A 1 110 ? -9.480 16.443 27.791 1.00 69.88 110 ALA A CA 1
ATOM 846 C C . ALA A 1 110 ? -10.717 17.014 27.083 1.00 69.88 110 ALA A C 1
ATOM 848 O O . ALA A 1 110 ? -11.364 17.910 27.618 1.00 69.88 110 ALA A O 1
ATOM 849 N N . LEU A 1 111 ? -11.082 16.460 25.922 1.00 66.12 111 LEU A N 1
ATOM 850 C CA . LEU A 1 111 ? -12.275 16.849 25.164 1.00 66.12 111 LEU A CA 1
ATOM 851 C C . LEU A 1 111 ? -13.582 16.326 25.783 1.00 66.12 111 LEU A C 1
ATOM 853 O O . LEU A 1 111 ? -14.621 16.956 25.618 1.00 66.12 111 LEU A O 1
ATOM 857 N N . SER A 1 112 ? -13.548 15.211 26.522 1.00 68.94 112 SER A N 1
ATOM 858 C CA . SER A 1 112 ? -14.722 14.649 27.204 1.00 68.94 112 SER A CA 1
ATOM 859 C C . SER A 1 112 ? -14.971 15.225 28.604 1.00 68.94 112 SER A C 1
ATOM 861 O O . SER A 1 112 ? -15.908 14.794 29.275 1.00 68.94 112 SER A O 1
ATOM 863 N N . ARG A 1 113 ? -14.164 16.186 29.080 1.00 61.62 113 ARG A N 1
ATOM 864 C CA . ARG A 1 113 ? -14.481 16.956 30.295 1.00 61.62 113 ARG A CA 1
ATOM 865 C C . ARG A 1 113 ? -15.598 17.954 29.984 1.00 61.62 113 ARG A C 1
ATOM 867 O O . ARG A 1 113 ? -15.358 19.141 29.792 1.00 61.62 113 ARG A O 1
ATOM 874 N N . THR A 1 114 ? -16.835 17.474 29.957 1.00 58.62 114 THR A N 1
ATOM 875 C CA . THR A 1 114 ? -18.011 18.345 30.042 1.00 58.62 114 THR A CA 1
ATOM 876 C C . THR A 1 114 ? -18.034 19.015 31.421 1.00 58.62 114 THR A C 1
ATOM 878 O O . THR A 1 114 ? -17.943 18.298 32.426 1.00 58.62 114 THR A O 1
ATOM 8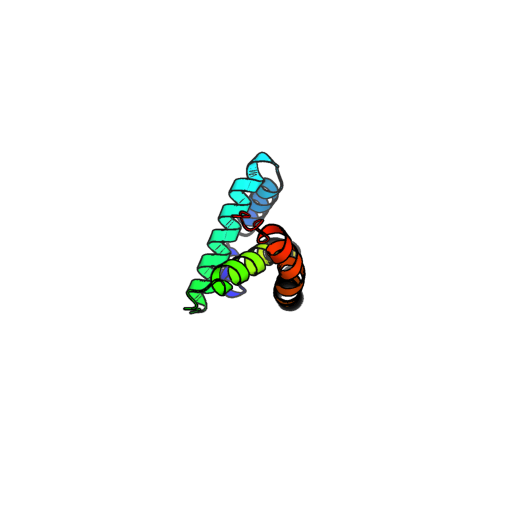81 N N . PRO A 1 115 ? -18.157 20.351 31.525 1.00 55.62 115 PRO A N 1
ATOM 882 C CA . PRO A 1 115 ? -18.368 20.997 32.814 1.00 55.62 115 PRO A CA 1
ATOM 883 C C . PRO A 1 115 ? -19.701 20.503 33.394 1.00 55.62 115 PRO A C 1
ATOM 885 O O . PRO A 1 115 ? -20.739 20.590 32.741 1.00 55.62 115 PRO A O 1
ATOM 888 N N . LYS A 1 116 ? -19.665 19.935 34.607 1.00 49.16 116 LYS A N 1
ATOM 889 C CA . LYS A 1 116 ? -20.878 19.612 35.373 1.00 49.16 116 LYS A CA 1
ATOM 890 C C . LYS A 1 116 ? -21.691 20.906 35.534 1.00 49.16 116 LYS A C 1
ATOM 892 O O . LYS A 1 116 ? -21.106 21.882 36.011 1.00 49.16 116 LYS A O 1
ATOM 897 N N . PRO A 1 117 ? -22.988 20.944 35.182 1.00 47.59 117 PRO A N 1
ATOM 898 C CA . PRO A 1 117 ? -23.820 22.082 35.539 1.00 47.59 117 PRO A CA 1
ATOM 899 C C . PRO A 1 117 ? -23.891 22.140 37.067 1.00 47.59 117 PRO A C 1
ATOM 901 O O . PRO A 1 117 ? -24.243 21.153 37.715 1.00 47.59 117 PRO A O 1
ATOM 904 N N . GLN A 1 118 ? -23.456 23.264 37.635 1.00 50.72 118 GLN A N 1
ATOM 905 C CA . GLN A 1 118 ? -23.638 23.552 39.053 1.00 50.72 118 GLN A CA 1
ATOM 906 C C . GLN A 1 118 ? -25.123 23.866 39.250 1.00 50.72 118 GLN A C 1
ATOM 908 O O . GLN A 1 118 ? -25.640 24.787 38.616 1.00 50.72 118 GLN A O 1
ATOM 913 N N . ALA A 1 119 ? -25.791 23.038 40.051 1.00 48.22 119 ALA A N 1
ATOM 914 C CA . ALA A 1 119 ? -27.098 23.316 40.633 1.00 48.22 119 ALA A CA 1
ATOM 915 C C . ALA A 1 119 ? -26.888 23.789 42.072 1.00 48.22 119 ALA A C 1
ATOM 917 O O . ALA A 1 119 ? -25.947 23.256 42.711 1.00 48.22 119 ALA A O 1
#

Radius of gyration: 18.2 Å; chains: 1; bounding box: 40×37×57 Å

Foldseek 3Di:
DVVVLVVCVVVLVVLVVLLVQCVDPVNVVVVLVVLLVVLVVVCVVVVPPDPDPVVVLSSVLSSVLVSVLSVQVSVDPDPVSSVVSSVVSSVVSVVCSVVVVVVVVVVVVVVPPDPDPDD

pLDDT: mean 82.12, std 14.35, range [47.59, 96.0]

Sequence (119 aa):
LKAWLKALEPNREAVRKAAGRGLLPWGAGAASRRVWSVADLIWEAAGDTAQDYNRQTKRALLSAVIPSVVMRWLHTRDEAAIDAHIMRRLKQAMKLGQTGGKLLGPVLSALSRTPKPQA